Protein AF-A0A4Y4DW24-F1 (afdb_monomer_lite)

Secondary structure (DSSP, 8-state):
-PPP------BHHHHHHHHHHHHHHHHHHHHHHHHHHTT-SS-HHHHHHHHHHHHHHHHHHHHH---B-TTTGGG-

Organism: Glutamicibacter uratoxydans (NCBI:txid43667)

Sequence (76 aa):
MPRKRLNLDLSHSQYQDLDMALEDHRHGLKKLEEESILGFGLEPEYWHGRVAEVEELREIVRENAVEVSDEDSDAR

pLDDT: mean 85.25, std 16.5, range [45.78, 98.5]

Structure (mmCIF, N/CA/C/O backbone):
data_AF-A0A4Y4DW24-F1
#
_entry.id   AF-A0A4Y4DW24-F1
#
loop_
_atom_site.group_PDB
_atom_site.id
_atom_site.type_symbol
_atom_site.label_atom_id
_atom_site.label_alt_id
_atom_site.label_comp_id
_atom_site.label_asym_id
_atom_site.label_entity_id
_atom_site.label_seq_id
_atom_site.pdbx_PDB_ins_code
_atom_site.Cartn_x
_atom_site.Cartn_y
_atom_site.Cartn_z
_atom_site.occupancy
_atom_site.B_iso_or_equiv
_atom_site.auth_seq_id
_atom_site.auth_comp_id
_atom_site.auth_asym_id
_atom_site.auth_atom_id
_atom_site.pdbx_PDB_model_num
ATOM 1 N N . MET A 1 1 ? -11.197 -16.912 -7.415 1.00 48.62 1 MET A N 1
ATOM 2 C CA . MET A 1 1 ? -11.356 -15.646 -8.162 1.00 48.62 1 MET A CA 1
ATOM 3 C C . MET A 1 1 ? -10.439 -15.676 -9.378 1.00 48.62 1 MET A C 1
ATOM 5 O O . MET A 1 1 ? -9.417 -16.354 -9.296 1.00 48.62 1 MET A O 1
ATOM 9 N N . PRO A 1 2 ? -10.797 -15.051 -10.513 1.00 57.94 2 PRO A N 1
ATOM 10 C CA . PRO A 1 2 ? -9.895 -14.958 -11.659 1.00 57.94 2 PRO A CA 1
ATOM 11 C C . PRO A 1 2 ? -8.621 -14.209 -11.248 1.00 57.94 2 PRO A C 1
ATOM 13 O O . PRO A 1 2 ? -8.708 -13.167 -10.602 1.00 57.94 2 PRO A O 1
ATOM 16 N N . ARG A 1 3 ? -7.448 -14.756 -11.588 1.00 64.06 3 ARG A N 1
ATOM 17 C CA . ARG A 1 3 ? -6.162 -14.086 -11.348 1.00 64.06 3 ARG A CA 1
ATOM 18 C C . ARG A 1 3 ? -6.143 -12.769 -12.123 1.00 64.06 3 ARG A C 1
ATOM 20 O O . ARG A 1 3 ? -6.287 -12.787 -13.346 1.00 64.06 3 ARG A O 1
ATOM 27 N N . LYS A 1 4 ? -5.977 -11.646 -11.421 1.00 71.88 4 LYS A N 1
ATOM 28 C CA . LYS A 1 4 ? -5.748 -10.343 -12.050 1.00 71.88 4 LYS A CA 1
ATOM 29 C C . LYS A 1 4 ? -4.349 -10.373 -12.670 1.00 71.88 4 LYS A C 1
ATOM 31 O O . LYS A 1 4 ? -3.398 -10.766 -12.007 1.00 71.88 4 LYS A O 1
ATOM 36 N N . ARG A 1 5 ? -4.237 -10.020 -13.948 1.00 72.00 5 ARG A N 1
ATOM 37 C CA . ARG A 1 5 ? -2.953 -9.861 -14.640 1.00 72.00 5 ARG A CA 1
ATOM 38 C C . ARG A 1 5 ? -2.826 -8.423 -15.104 1.00 72.00 5 ARG A C 1
ATOM 4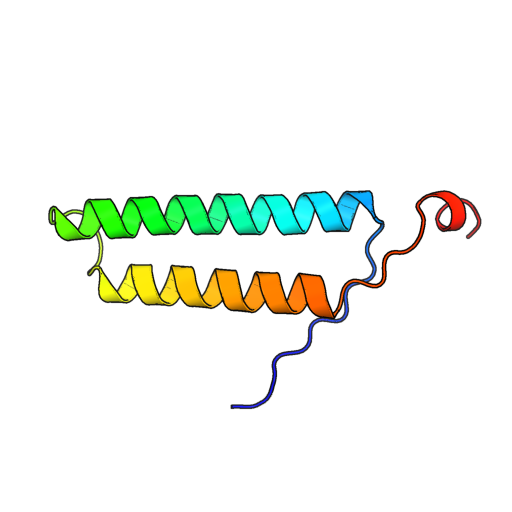0 O O . ARG A 1 5 ? -3.764 -7.894 -15.700 1.00 72.00 5 ARG A O 1
ATOM 47 N N . LEU A 1 6 ? -1.674 -7.828 -14.835 1.00 76.38 6 LEU A N 1
ATOM 48 C CA . LEU A 1 6 ? -1.270 -6.520 -15.329 1.00 76.38 6 LEU A CA 1
ATOM 49 C C . LEU A 1 6 ? -0.072 -6.748 -16.245 1.00 76.38 6 LEU A C 1
ATOM 51 O O . LEU A 1 6 ? 0.924 -7.314 -15.812 1.00 76.38 6 LEU A O 1
ATOM 55 N N . ASN A 1 7 ? -0.189 -6.346 -17.509 1.00 79.06 7 ASN A N 1
ATOM 56 C CA . ASN A 1 7 ? 0.951 -6.313 -18.419 1.00 79.06 7 ASN A CA 1
ATOM 57 C C . ASN A 1 7 ? 1.526 -4.900 -18.347 1.00 79.06 7 ASN A C 1
ATOM 59 O O . ASN A 1 7 ? 0.841 -3.952 -18.736 1.00 79.06 7 ASN A O 1
ATOM 63 N N . LEU A 1 8 ? 2.736 -4.767 -17.814 1.00 77.44 8 LEU A N 1
ATOM 64 C CA . LEU A 1 8 ? 3.431 -3.495 -17.650 1.00 77.44 8 LEU A CA 1
ATOM 65 C C . LEU A 1 8 ? 4.717 -3.545 -18.478 1.00 77.44 8 LEU A C 1
ATOM 67 O O . LEU A 1 8 ? 5.447 -4.529 -18.410 1.00 77.44 8 LEU A O 1
ATOM 71 N N . ASP A 1 9 ? 4.963 -2.502 -19.264 1.00 84.25 9 ASP A N 1
ATOM 72 C CA . ASP A 1 9 ? 6.213 -2.298 -19.999 1.00 84.25 9 ASP A CA 1
ATOM 73 C C . ASP A 1 9 ? 6.938 -1.143 -19.304 1.00 84.25 9 ASP A C 1
ATOM 75 O O . ASP A 1 9 ? 6.525 0.012 -19.429 1.00 84.25 9 ASP A O 1
ATOM 79 N N . LEU A 1 10 ? 7.896 -1.480 -18.440 1.00 82.69 10 LEU A N 1
ATOM 80 C CA . LEU A 1 10 ? 8.578 -0.548 -17.544 1.00 82.69 10 LEU A CA 1
ATOM 81 C C . LEU A 1 10 ? 10.086 -0.735 -17.679 1.00 82.69 10 LEU A C 1
ATOM 83 O O . LEU A 1 10 ? 10.570 -1.867 -17.733 1.00 82.69 10 LEU A O 1
ATOM 87 N N . SER A 1 11 ? 10.821 0.373 -17.657 1.00 87.19 11 SER A N 1
ATOM 88 C CA . SER A 1 11 ? 12.265 0.336 -17.426 1.00 87.19 11 SER A CA 1
ATOM 89 C C . SER A 1 11 ? 12.574 -0.195 -16.020 1.00 87.19 11 SER A C 1
ATOM 91 O O . SER A 1 11 ? 11.700 -0.223 -15.141 1.00 87.19 11 SER A O 1
ATOM 93 N N . HIS A 1 12 ? 13.824 -0.584 -15.764 1.00 85.88 12 HIS A N 1
ATOM 94 C CA . HIS A 1 12 ? 14.212 -1.085 -14.444 1.00 85.88 12 HIS A CA 1
ATOM 95 C C . HIS A 1 12 ? 13.986 -0.029 -13.348 1.00 85.88 12 HIS A C 1
ATOM 97 O O . HIS A 1 12 ? 13.430 -0.328 -12.289 1.00 85.88 12 HIS A O 1
ATOM 103 N N . SER A 1 13 ? 14.342 1.227 -13.628 1.00 89.25 13 SER A N 1
ATOM 104 C CA . SER A 1 13 ? 14.087 2.370 -12.739 1.00 89.25 13 SER A CA 1
ATOM 105 C C . SER A 1 13 ? 12.593 2.608 -12.485 1.00 89.25 13 SER A C 1
ATOM 107 O O . SER A 1 13 ? 12.183 2.753 -11.336 1.00 89.25 13 SER A O 1
ATOM 109 N N . GLN A 1 14 ? 11.754 2.565 -13.525 1.00 91.50 14 GLN A N 1
ATOM 110 C CA . GLN A 1 14 ? 10.301 2.724 -13.381 1.00 91.50 14 GLN A CA 1
ATOM 111 C C . GLN A 1 14 ? 9.665 1.596 -12.562 1.00 91.50 14 GLN A C 1
ATOM 113 O O . GLN A 1 14 ? 8.725 1.835 -11.803 1.00 91.50 14 GLN A O 1
ATOM 118 N N . TYR A 1 15 ? 10.172 0.370 -12.699 1.00 91.50 15 TYR A N 1
ATOM 119 C CA . TYR A 1 15 ? 9.755 -0.748 -11.862 1.00 91.50 15 TYR A CA 1
ATOM 120 C C . TYR A 1 15 ? 10.114 -0.519 -10.388 1.00 91.50 15 TYR A C 1
ATOM 122 O O . TYR A 1 15 ? 9.257 -0.700 -9.521 1.00 91.50 15 TYR A O 1
ATOM 130 N N . GLN A 1 16 ? 11.345 -0.086 -10.096 1.00 92.00 16 GLN A N 1
ATOM 131 C CA . GLN A 1 16 ? 11.771 0.212 -8.726 1.00 92.00 16 GLN A CA 1
ATOM 132 C C . GLN A 1 16 ? 10.932 1.329 -8.094 1.00 92.00 16 GLN A C 1
ATOM 134 O O . GLN A 1 16 ? 10.474 1.180 -6.959 1.00 92.00 16 GLN A O 1
ATOM 139 N N . ASP A 1 17 ? 10.680 2.408 -8.838 1.00 94.69 17 ASP A N 1
ATOM 140 C CA . ASP A 1 17 ? 9.836 3.516 -8.385 1.00 94.69 17 ASP A CA 1
ATOM 141 C C . ASP A 1 17 ? 8.406 3.043 -8.087 1.00 94.69 17 ASP A C 1
ATOM 143 O O . ASP A 1 17 ? 7.817 3.421 -7.071 1.00 94.69 17 ASP A O 1
ATOM 147 N N . LEU A 1 18 ? 7.848 2.171 -8.936 1.00 94.44 18 LEU A N 1
ATOM 148 C CA . LEU A 1 18 ? 6.516 1.607 -8.733 1.00 94.44 18 LEU A CA 1
ATOM 149 C C . LEU A 1 18 ? 6.455 0.684 -7.505 1.00 94.44 18 LEU A C 1
ATOM 151 O O . LEU A 1 18 ? 5.522 0.803 -6.708 1.00 94.44 18 LEU A O 1
ATOM 155 N N . ASP A 1 19 ? 7.427 -0.216 -7.324 1.00 94.12 19 ASP A N 1
ATOM 156 C CA . ASP A 1 19 ? 7.485 -1.098 -6.147 1.00 94.12 19 ASP A CA 1
ATOM 157 C C . ASP A 1 19 ? 7.603 -0.288 -4.847 1.00 94.12 19 ASP A C 1
ATOM 159 O O . ASP A 1 19 ? 6.940 -0.608 -3.855 1.00 94.12 19 ASP A O 1
ATOM 163 N N . MET A 1 20 ? 8.394 0.789 -4.867 1.00 96.00 20 MET A N 1
ATOM 164 C CA . MET A 1 20 ? 8.582 1.685 -3.727 1.00 96.00 20 MET A CA 1
ATOM 165 C C . MET A 1 20 ? 7.318 2.491 -3.418 1.00 96.00 20 MET A C 1
ATOM 167 O O . MET A 1 20 ? 6.885 2.531 -2.268 1.00 96.00 20 MET A O 1
ATOM 171 N N . ALA A 1 21 ? 6.666 3.062 -4.434 1.00 97.56 21 ALA A N 1
ATOM 172 C CA . ALA A 1 21 ? 5.421 3.805 -4.253 1.00 97.56 21 ALA A CA 1
ATOM 173 C C . ALA A 1 21 ? 4.296 2.925 -3.677 1.00 97.56 21 ALA A C 1
ATOM 175 O O . ALA A 1 21 ? 3.517 3.376 -2.832 1.00 97.56 21 ALA A O 1
ATOM 176 N N . LEU A 1 22 ? 4.217 1.657 -4.099 1.00 97.44 22 LEU A N 1
ATOM 177 C CA . LEU A 1 22 ? 3.263 0.691 -3.548 1.00 97.44 22 LEU A CA 1
ATOM 178 C C . LEU A 1 22 ? 3.584 0.329 -2.092 1.00 97.44 22 LEU A C 1
ATOM 180 O O . LEU A 1 22 ? 2.667 0.238 -1.271 1.00 97.44 22 LEU A O 1
ATOM 184 N N . GLU A 1 23 ? 4.862 0.159 -1.747 1.00 97.50 23 GLU A N 1
ATOM 185 C CA . GLU A 1 23 ? 5.288 -0.071 -0.362 1.00 97.50 23 GLU A CA 1
ATOM 186 C C . GLU A 1 23 ? 4.940 1.109 0.547 1.00 97.50 23 GLU A C 1
ATOM 188 O O . GLU A 1 23 ? 4.346 0.906 1.611 1.00 97.50 23 GLU A O 1
ATOM 193 N N . ASP A 1 24 ? 5.246 2.330 0.109 1.00 98.44 24 ASP A N 1
ATOM 194 C CA . ASP A 1 24 ? 4.957 3.558 0.848 1.00 98.44 24 ASP A CA 1
ATOM 195 C C . ASP A 1 24 ? 3.453 3.733 1.064 1.00 98.44 24 ASP A C 1
ATOM 197 O O . ASP A 1 24 ? 3.003 4.023 2.179 1.00 98.44 24 ASP A O 1
ATOM 201 N N . HIS A 1 25 ? 2.650 3.487 0.025 1.00 98.25 25 HIS A N 1
ATOM 202 C CA . HIS A 1 25 ? 1.198 3.548 0.139 1.00 98.25 25 HIS A CA 1
ATOM 203 C C . HIS A 1 25 ? 0.664 2.515 1.139 1.00 98.25 25 HIS A C 1
ATOM 205 O O . HIS A 1 25 ? -0.130 2.853 2.022 1.00 98.25 25 HIS A O 1
ATOM 211 N N . ARG A 1 26 ? 1.151 1.270 1.066 1.00 98.31 26 ARG A N 1
ATOM 212 C CA . ARG A 1 26 ? 0.794 0.213 2.019 1.00 98.31 26 ARG A CA 1
ATOM 213 C C . ARG A 1 26 ? 1.180 0.577 3.447 1.00 98.31 26 ARG A C 1
ATOM 215 O O . ARG A 1 26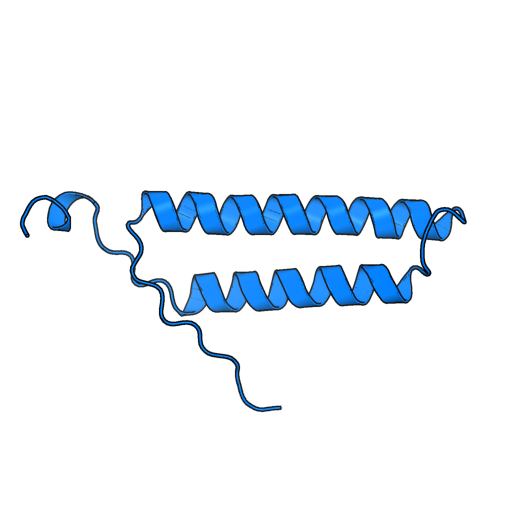 ? 0.408 0.327 4.369 1.00 98.31 26 ARG A O 1
ATOM 222 N N . HIS A 1 27 ? 2.358 1.160 3.644 1.00 98.50 27 HIS A N 1
ATOM 223 C CA . HIS A 1 27 ? 2.799 1.611 4.959 1.00 98.50 27 HIS A CA 1
ATOM 224 C C . HIS A 1 27 ? 1.901 2.732 5.505 1.00 98.50 27 HIS A C 1
ATOM 226 O O . HIS A 1 27 ? 1.555 2.717 6.685 1.00 98.50 27 HIS A O 1
ATOM 232 N N . GLY A 1 28 ? 1.451 3.657 4.651 1.00 98.06 28 GLY A N 1
ATOM 233 C CA . GLY A 1 28 ? 0.441 4.654 5.012 1.00 98.06 28 GLY A CA 1
ATOM 234 C C . GLY A 1 28 ? -0.879 4.027 5.470 1.00 98.06 28 GLY A C 1
ATOM 235 O O . GLY A 1 28 ? -1.428 4.432 6.489 1.00 98.06 28 GLY A O 1
ATOM 236 N N . LEU A 1 29 ? -1.357 2.990 4.777 1.00 98.19 29 LEU A N 1
ATOM 237 C CA . LEU A 1 29 ? -2.576 2.270 5.162 1.00 98.19 29 LEU A CA 1
ATOM 238 C C . LEU A 1 29 ? -2.428 1.523 6.496 1.00 98.19 29 LEU A C 1
ATOM 240 O O . LEU A 1 29 ? -3.361 1.536 7.293 1.00 98.19 29 LEU A O 1
ATOM 244 N N . LYS A 1 30 ? -1.255 0.941 6.780 1.00 98.19 30 LYS A N 1
ATOM 245 C CA . LYS A 1 30 ? -0.968 0.321 8.088 1.00 98.19 30 LYS A CA 1
ATOM 246 C C . LYS A 1 30 ? -1.043 1.333 9.233 1.00 98.19 30 LYS A C 1
ATOM 248 O O . LYS A 1 30 ? -1.576 1.014 10.286 1.00 98.19 30 LYS A O 1
ATOM 253 N N . LYS A 1 31 ? -0.583 2.570 9.019 1.00 98.06 31 LYS A N 1
ATOM 254 C CA . LYS A 1 31 ? -0.741 3.640 10.020 1.00 98.06 31 LYS A CA 1
ATOM 255 C C . LYS A 1 31 ? -2.209 3.968 10.275 1.00 98.06 31 LYS A C 1
ATOM 257 O O . LYS A 1 31 ? -2.599 4.133 11.421 1.00 98.06 31 LYS A O 1
ATOM 262 N N . LEU A 1 32 ? -3.031 4.013 9.226 1.00 97.81 32 LEU A N 1
ATOM 263 C CA . LEU A 1 32 ? -4.473 4.236 9.372 1.00 97.81 32 LEU A CA 1
ATOM 264 C C . LEU A 1 32 ? -5.164 3.070 10.100 1.00 97.81 32 LEU A C 1
ATOM 266 O O . LEU A 1 32 ? -6.065 3.301 10.901 1.00 97.81 32 LEU A O 1
ATOM 270 N N . GLU A 1 33 ? -4.719 1.829 9.879 1.00 97.69 33 GLU A N 1
ATOM 271 C CA . GLU A 1 33 ? -5.160 0.657 10.649 1.00 97.69 33 GLU A CA 1
ATOM 272 C C . GLU A 1 33 ? -4.799 0.809 12.137 1.00 97.69 33 GLU A C 1
ATOM 274 O O . GLU A 1 33 ? -5.663 0.676 13.003 1.00 97.69 33 GLU A O 1
ATOM 279 N N . GLU A 1 34 ? -3.557 1.180 12.451 1.00 97.31 34 GLU A N 1
ATOM 280 C CA . GLU A 1 34 ? -3.107 1.435 13.826 1.00 97.31 34 GLU A CA 1
ATOM 281 C C . GLU A 1 34 ? -3.906 2.567 14.501 1.00 97.31 34 GLU A C 1
ATOM 283 O O . GLU A 1 34 ? -4.330 2.433 15.650 1.00 97.31 34 GLU A O 1
ATOM 288 N N . GLU A 1 35 ? -4.173 3.659 13.782 1.00 97.50 35 GLU A N 1
ATOM 289 C CA . GLU A 1 35 ? -5.001 4.774 14.258 1.00 97.50 35 GLU A CA 1
ATOM 290 C C . GLU A 1 35 ? -6.467 4.363 14.467 1.00 97.50 35 GLU A C 1
ATOM 292 O O . GLU A 1 35 ? -7.110 4.806 15.424 1.00 97.50 35 GLU A O 1
ATOM 297 N N . SER A 1 36 ? -6.998 3.471 13.628 1.00 97.12 36 SER A N 1
ATOM 298 C CA . SER A 1 36 ? -8.379 2.991 13.753 1.00 97.12 36 SER A CA 1
ATOM 299 C C . SER A 1 36 ? -8.634 2.146 14.992 1.00 97.12 36 SER A C 1
ATOM 301 O O . SER A 1 36 ? -9.710 2.239 15.586 1.00 97.12 36 SER A O 1
ATOM 303 N N . ILE A 1 37 ? -7.627 1.408 15.465 1.00 95.25 37 ILE A N 1
ATOM 304 C CA . ILE A 1 37 ? -7.689 0.677 16.739 1.00 95.25 37 ILE A CA 1
ATOM 305 C C . ILE A 1 37 ? -7.880 1.650 17.915 1.00 95.25 37 ILE A C 1
ATOM 307 O O . ILE A 1 37 ? -8.479 1.296 18.931 1.00 95.25 37 ILE A O 1
ATOM 311 N N . LEU A 1 38 ? -7.423 2.897 17.769 1.00 95.81 38 LEU A N 1
ATOM 312 C CA . LEU A 1 38 ? -7.601 3.970 18.750 1.00 95.81 38 LEU A CA 1
ATOM 313 C C . LEU A 1 38 ? -8.929 4.734 18.580 1.00 95.81 38 LEU A C 1
ATOM 315 O O . LEU A 1 38 ? -9.182 5.686 19.318 1.00 95.81 38 LEU A O 1
ATOM 319 N N . GLY A 1 39 ? -9.787 4.319 17.644 1.00 94.12 39 GLY A N 1
ATOM 320 C CA . GLY A 1 39 ? -11.106 4.906 17.401 1.00 94.12 39 GLY A CA 1
ATOM 321 C C . GLY A 1 39 ? -11.129 6.056 16.389 1.00 94.12 39 GLY A C 1
ATOM 322 O O . GLY A 1 39 ? -12.114 6.795 16.347 1.00 94.12 39 GLY A O 1
ATOM 323 N N . PHE A 1 40 ? -10.078 6.232 15.580 1.00 93.56 40 PHE A N 1
ATOM 324 C CA . PHE A 1 40 ? -10.035 7.252 14.527 1.00 93.56 40 PHE A CA 1
ATOM 325 C C . PHE A 1 40 ? -10.353 6.672 13.139 1.00 93.56 40 PHE A C 1
ATOM 327 O O . PHE A 1 40 ? -9.788 5.670 12.722 1.00 93.56 40 PHE A O 1
ATOM 334 N N . GLY A 1 41 ? -11.205 7.346 12.363 1.00 93.31 41 GLY A N 1
ATOM 335 C CA . GLY A 1 41 ? -11.471 6.960 10.972 1.00 93.31 41 GLY A CA 1
ATOM 336 C C . GLY A 1 41 ? -12.405 5.751 10.816 1.00 93.31 41 GLY A C 1
ATOM 337 O O . GLY A 1 41 ? -13.380 5.618 11.551 1.00 93.31 41 GLY A O 1
ATOM 338 N N . LEU A 1 42 ? -12.158 4.937 9.782 1.00 96.38 42 LEU A N 1
ATOM 339 C CA . LEU A 1 42 ? -12.924 3.717 9.472 1.00 96.38 42 LEU A CA 1
ATOM 340 C C . LEU A 1 42 ? -12.450 2.526 10.315 1.00 96.38 42 LEU A C 1
ATOM 342 O O . LEU A 1 42 ? -11.367 2.586 10.882 1.00 96.38 42 LEU A O 1
ATOM 346 N N . GLU A 1 43 ? -13.241 1.452 10.361 1.00 96.56 43 GLU A N 1
ATOM 347 C CA . GLU A 1 43 ? -12.941 0.243 11.146 1.00 96.56 43 GLU A CA 1
ATOM 348 C C . GLU A 1 43 ? -11.601 -0.418 10.747 1.00 96.56 43 GLU A C 1
ATOM 350 O O . GLU A 1 43 ? -11.249 -0.402 9.559 1.00 96.56 43 GLU A O 1
ATOM 355 N N . PRO A 1 44 ? -10.867 -1.041 11.694 1.00 96.25 44 PRO A N 1
ATOM 356 C CA . PRO A 1 44 ? -9.593 -1.712 11.414 1.00 96.25 44 PRO A CA 1
ATOM 357 C C . PRO A 1 44 ? -9.667 -2.719 10.266 1.00 96.25 44 PRO A C 1
ATOM 359 O O . PRO A 1 44 ? -8.777 -2.766 9.421 1.00 96.25 44 PRO A O 1
ATOM 362 N N . GLU A 1 45 ? -10.764 -3.470 10.167 1.00 97.00 45 GLU A N 1
ATOM 363 C CA . GLU A 1 45 ? -10.989 -4.480 9.134 1.00 97.00 45 GLU A CA 1
ATOM 364 C C . GLU A 1 45 ? -11.010 -3.877 7.723 1.00 97.00 45 GLU A C 1
ATOM 366 O O . GLU A 1 45 ? -10.566 -4.512 6.761 1.00 97.00 45 GLU A O 1
ATOM 371 N N . TYR A 1 46 ? -11.491 -2.637 7.584 1.00 97.06 46 TYR A N 1
ATOM 372 C CA . TYR A 1 46 ? -11.458 -1.927 6.310 1.00 97.06 46 TYR A CA 1
ATOM 373 C C . TYR A 1 46 ? -10.016 -1.635 5.886 1.00 97.06 46 TYR A C 1
ATOM 375 O O . TYR A 1 46 ? -9.639 -1.921 4.745 1.00 97.06 46 TYR A O 1
ATOM 383 N N . TRP A 1 47 ? -9.205 -1.086 6.794 1.00 97.88 47 TRP A N 1
ATOM 384 C CA . TRP A 1 47 ? -7.807 -0.754 6.512 1.00 97.88 47 TRP A CA 1
ATOM 385 C C . TRP A 1 47 ? -6.968 -2.002 6.281 1.00 97.88 47 TRP A C 1
ATOM 387 O O . TRP A 1 47 ? -6.217 -2.048 5.309 1.00 97.88 47 TRP A O 1
ATOM 397 N N . HIS A 1 48 ? -7.189 -3.044 7.080 1.00 97.69 48 HIS A N 1
ATOM 398 C CA . HIS A 1 48 ? -6.576 -4.353 6.903 1.00 97.69 48 HIS A CA 1
ATOM 399 C C . HIS A 1 48 ? -6.808 -4.906 5.490 1.00 97.69 48 HIS A C 1
ATOM 401 O O . HIS A 1 48 ? -5.872 -5.319 4.802 1.00 97.69 48 HIS A O 1
ATOM 407 N N . GLY A 1 49 ? -8.057 -4.848 5.011 1.00 97.56 49 GLY A N 1
ATOM 408 C CA . GLY A 1 49 ? -8.404 -5.256 3.650 1.00 97.56 49 GLY A CA 1
ATOM 409 C C . GLY A 1 49 ? -7.672 -4.442 2.579 1.00 97.56 49 GLY A C 1
ATOM 410 O O . GLY A 1 49 ? -7.198 -5.006 1.594 1.00 97.56 49 GLY A O 1
ATOM 411 N N . ARG A 1 50 ? -7.514 -3.128 2.780 1.00 97.94 50 ARG A N 1
ATOM 412 C CA . ARG A 1 50 ? -6.753 -2.267 1.858 1.00 97.94 50 ARG A CA 1
ATOM 413 C C . ARG A 1 50 ? -5.256 -2.577 1.870 1.00 97.94 50 ARG A C 1
ATOM 415 O O . ARG A 1 50 ? -4.649 -2.619 0.805 1.00 97.94 50 ARG A O 1
ATOM 422 N N . VAL A 1 51 ? -4.664 -2.835 3.037 1.00 98.25 51 VAL A N 1
ATOM 423 C CA . VAL A 1 51 ? -3.257 -3.257 3.162 1.00 98.25 51 VAL A CA 1
ATOM 424 C C . VAL A 1 51 ? -3.016 -4.550 2.381 1.00 98.25 51 VAL A C 1
ATOM 426 O O . VAL A 1 51 ? -2.048 -4.631 1.623 1.00 98.25 51 VAL A O 1
ATOM 429 N N . ALA A 1 52 ? -3.909 -5.534 2.527 1.00 97.62 52 ALA A N 1
ATOM 430 C CA . ALA A 1 52 ? -3.819 -6.809 1.822 1.00 97.62 52 ALA A CA 1
ATOM 431 C C . ALA A 1 52 ? -3.935 -6.648 0.296 1.00 97.62 52 ALA A C 1
ATOM 433 O O . ALA A 1 52 ? -3.172 -7.263 -0.444 1.00 97.62 52 ALA A O 1
ATOM 434 N N . GLU A 1 53 ? -4.835 -5.788 -0.185 1.00 96.50 53 GLU A N 1
ATOM 435 C CA . GLU A 1 53 ? -4.979 -5.521 -1.622 1.00 96.50 53 GLU A CA 1
ATOM 436 C C . GLU A 1 53 ? -3.751 -4.847 -2.239 1.00 96.50 53 GLU A C 1
ATOM 438 O O . GLU A 1 53 ? -3.385 -5.163 -3.371 1.00 96.50 53 GLU A O 1
ATOM 443 N N . VAL A 1 54 ? -3.103 -3.925 -1.519 1.00 97.25 54 VAL A N 1
ATOM 444 C CA . VAL A 1 54 ? -1.876 -3.282 -2.015 1.00 97.25 54 VAL A CA 1
ATOM 445 C C . VAL A 1 54 ? -0.703 -4.263 -2.015 1.00 97.25 54 VAL A C 1
ATOM 447 O O . VAL A 1 54 ? 0.093 -4.239 -2.950 1.00 97.25 54 VAL A O 1
ATOM 450 N N . GLU A 1 55 ? -0.606 -5.158 -1.025 1.00 96.94 55 GLU A N 1
ATOM 451 C CA . GLU A 1 55 ? 0.385 -6.245 -1.051 1.00 96.94 55 GLU A CA 1
ATOM 452 C C . GLU A 1 55 ? 0.144 -7.188 -2.242 1.00 96.94 55 GLU A C 1
ATOM 454 O O . GLU A 1 55 ? 1.085 -7.472 -2.977 1.00 96.94 55 GLU A O 1
ATOM 459 N N . GLU A 1 56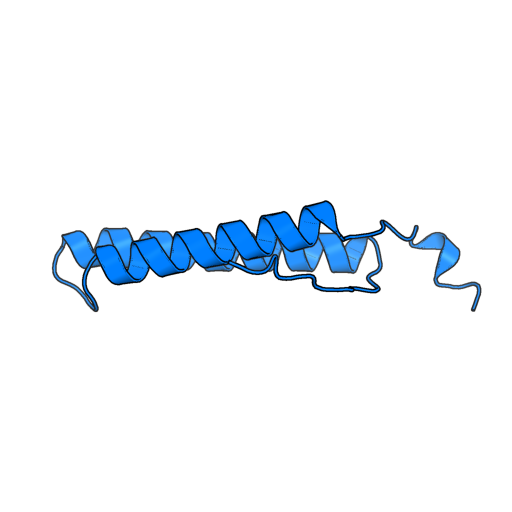 ? -1.107 -7.594 -2.504 1.00 94.50 56 GLU A N 1
ATOM 460 C CA . GLU A 1 56 ? -1.449 -8.422 -3.674 1.00 94.50 56 GLU A CA 1
ATOM 461 C C . GLU A 1 56 ? -1.051 -7.724 -4.985 1.00 94.50 56 GLU A C 1
ATOM 463 O O . GLU A 1 56 ? -0.460 -8.340 -5.872 1.00 94.50 56 GLU A O 1
ATOM 468 N N . LEU A 1 57 ? -1.333 -6.423 -5.112 1.00 93.50 57 LEU A N 1
ATOM 469 C CA . LEU A 1 57 ? -0.937 -5.644 -6.285 1.00 93.50 57 LEU A CA 1
ATOM 470 C C . LEU A 1 57 ? 0.586 -5.583 -6.443 1.00 93.50 57 LEU A C 1
ATOM 472 O O . LEU A 1 57 ? 1.093 -5.729 -7.554 1.00 93.50 57 LEU A O 1
ATOM 476 N N . ARG A 1 58 ? 1.315 -5.375 -5.347 1.00 93.69 58 ARG A N 1
ATOM 477 C CA . ARG A 1 58 ? 2.776 -5.315 -5.357 1.00 93.69 58 ARG A CA 1
ATOM 478 C C . ARG A 1 58 ? 3.396 -6.655 -5.744 1.00 93.69 58 ARG A C 1
ATOM 480 O O . ARG A 1 58 ? 4.354 -6.679 -6.511 1.00 93.69 58 ARG A O 1
ATOM 487 N N . GLU A 1 59 ? 2.824 -7.766 -5.288 1.00 91.62 59 GLU A N 1
ATOM 488 C 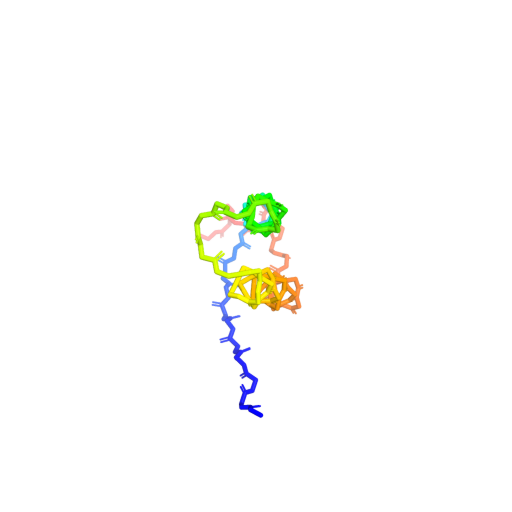CA . GLU A 1 59 ? 3.242 -9.102 -5.717 1.00 91.62 59 GLU A CA 1
ATOM 489 C C . GLU A 1 59 ? 2.974 -9.327 -7.210 1.00 91.62 59 GLU A C 1
ATOM 491 O O . GLU A 1 59 ? 3.870 -9.768 -7.925 1.00 91.62 59 GLU A O 1
ATOM 496 N N . ILE A 1 60 ? 1.817 -8.899 -7.731 1.00 90.00 60 ILE A N 1
ATOM 497 C CA . ILE A 1 60 ? 1.543 -8.936 -9.178 1.00 90.00 60 ILE A CA 1
ATOM 498 C C . ILE A 1 60 ? 2.581 -8.118 -9.958 1.00 90.00 60 ILE A C 1
ATOM 500 O O . ILE A 1 60 ? 3.058 -8.580 -10.995 1.00 90.00 60 ILE A O 1
ATOM 504 N N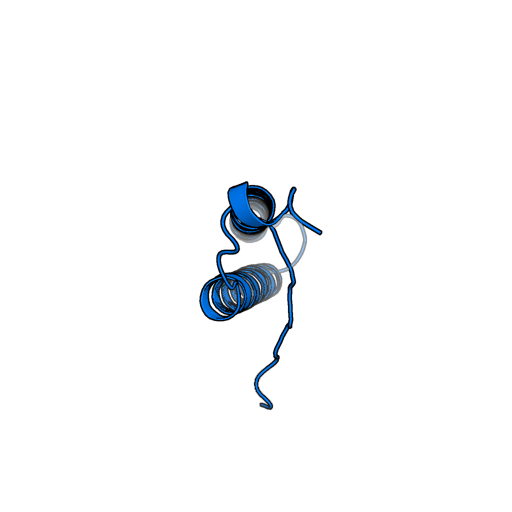 . VAL A 1 61 ? 2.948 -6.924 -9.484 1.00 88.38 61 VAL A N 1
ATOM 505 C CA . VAL A 1 61 ? 3.977 -6.090 -10.127 1.00 88.38 61 VAL A CA 1
ATOM 506 C C . VAL A 1 61 ? 5.330 -6.805 -10.138 1.00 88.38 61 VAL A C 1
ATOM 508 O O . VAL A 1 61 ? 5.958 -6.871 -11.188 1.00 88.38 61 VAL A O 1
ATOM 511 N N . ARG A 1 62 ? 5.742 -7.418 -9.024 1.00 87.00 62 ARG A N 1
ATOM 512 C CA . ARG A 1 62 ? 6.997 -8.186 -8.926 1.00 87.00 62 ARG A CA 1
ATOM 513 C C . ARG A 1 62 ? 7.027 -9.423 -9.818 1.00 87.00 62 ARG A C 1
ATOM 515 O O . ARG A 1 62 ? 8.057 -9.729 -10.402 1.00 87.00 62 ARG A O 1
ATOM 522 N N . GLU A 1 63 ? 5.909 -10.137 -9.928 1.00 83.31 63 GLU A N 1
ATOM 523 C CA . GLU A 1 63 ? 5.810 -11.351 -10.746 1.00 83.31 63 GLU A CA 1
ATOM 524 C C . GLU A 1 63 ? 5.741 -11.067 -12.255 1.00 83.31 63 GLU A C 1
ATOM 526 O O . GLU A 1 63 ? 6.087 -11.936 -13.055 1.00 83.31 63 GLU A O 1
ATOM 531 N N . ASN A 1 64 ? 5.248 -9.889 -12.657 1.00 73.69 64 ASN A N 1
ATOM 532 C CA . ASN A 1 64 ? 4.965 -9.563 -14.062 1.00 73.69 64 ASN A CA 1
ATOM 533 C C . ASN A 1 64 ? 5.871 -8.466 -14.635 1.00 73.69 64 ASN A C 1
ATOM 535 O O . ASN A 1 64 ? 5.780 -8.180 -15.830 1.00 73.69 64 ASN A O 1
ATOM 539 N N . ALA A 1 65 ? 6.738 -7.860 -13.825 1.00 65.69 65 ALA A N 1
ATOM 540 C CA . ALA A 1 65 ? 7.761 -6.961 -14.327 1.00 65.69 65 ALA A CA 1
ATOM 541 C C . ALA A 1 65 ? 8.819 -7.761 -15.093 1.00 65.69 65 ALA A C 1
ATOM 543 O O . ALA A 1 65 ? 9.576 -8.550 -14.528 1.00 65.69 65 ALA A O 1
ATOM 544 N N . VAL A 1 66 ? 8.862 -7.555 -16.406 1.00 61.16 66 VAL A N 1
ATOM 545 C CA . VAL A 1 66 ? 10.025 -7.916 -17.211 1.00 61.16 66 VAL A CA 1
ATOM 546 C C . VAL A 1 66 ? 11.039 -6.804 -16.978 1.00 61.16 66 VAL A C 1
ATOM 548 O O . VAL A 1 66 ? 10.798 -5.680 -17.401 1.00 61.16 66 VAL A O 1
ATOM 551 N N . GLU A 1 67 ? 12.139 -7.083 -16.277 1.00 56.41 67 GLU A N 1
ATOM 552 C CA . GLU A 1 67 ? 13.247 -6.128 -16.177 1.00 56.41 67 GLU A CA 1
ATOM 553 C C . GLU A 1 67 ? 13.831 -5.914 -17.577 1.00 56.41 67 GLU A C 1
ATOM 555 O O . GLU A 1 67 ? 14.613 -6.725 -18.076 1.00 56.41 67 GLU A O 1
ATOM 560 N N . VAL A 1 68 ? 13.409 -4.840 -18.242 1.00 52.66 68 VAL A N 1
ATOM 561 C CA . VAL A 1 68 ? 14.060 -4.365 -19.459 1.00 52.66 68 VAL A CA 1
ATOM 562 C C . VAL A 1 68 ? 15.268 -3.563 -18.997 1.00 52.66 68 VAL A C 1
ATOM 564 O O . VAL A 1 68 ? 15.123 -2.624 -18.210 1.00 52.66 68 VAL A O 1
ATOM 567 N N . SER A 1 69 ? 16.466 -3.975 -19.412 1.00 52.12 69 SER A N 1
ATOM 568 C CA . SER A 1 69 ? 17.679 -3.245 -19.056 1.00 52.12 69 SER A CA 1
ATOM 569 C C . SER A 1 69 ? 17.574 -1.816 -19.598 1.00 52.12 69 SER A C 1
ATOM 571 O O . SER A 1 69 ? 17.121 -1.610 -20.726 1.00 52.12 69 SER A O 1
ATOM 573 N N . ASP A 1 70 ? 17.972 -0.818 -18.804 1.00 56.50 70 ASP A N 1
ATOM 574 C CA . ASP A 1 70 ? 17.893 0.591 -19.221 1.00 56.50 70 ASP A CA 1
ATOM 575 C C . ASP A 1 70 ? 18.762 0.864 -20.478 1.00 56.50 70 ASP A C 1
ATOM 577 O O . ASP A 1 70 ? 18.524 1.829 -21.200 1.00 56.50 70 ASP A O 1
ATOM 581 N N . GLU A 1 71 ? 19.709 -0.029 -20.798 1.00 56.22 71 GLU A N 1
ATOM 582 C CA . GLU A 1 71 ? 20.541 0.005 -22.011 1.00 56.22 71 GLU A CA 1
ATOM 583 C C . GLU A 1 71 ? 19.765 -0.343 -23.298 1.00 56.22 71 GLU A C 1
ATOM 585 O O . GLU A 1 71 ? 20.124 0.127 -24.378 1.00 56.22 71 GLU A O 1
ATOM 590 N N . ASP A 1 72 ? 18.674 -1.110 -23.204 1.00 51.91 72 ASP A N 1
ATOM 591 C CA . ASP A 1 72 ? 17.851 -1.507 -24.358 1.00 51.91 72 ASP A CA 1
ATOM 592 C C . ASP A 1 72 ? 16.774 -0.463 -24.720 1.00 51.91 72 ASP A C 1
ATOM 594 O O . ASP A 1 72 ? 16.165 -0.540 -25.793 1.00 51.91 72 ASP A O 1
ATOM 598 N N . SER A 1 73 ? 16.531 0.524 -23.846 1.00 52.53 73 SER A N 1
ATOM 599 C CA . SE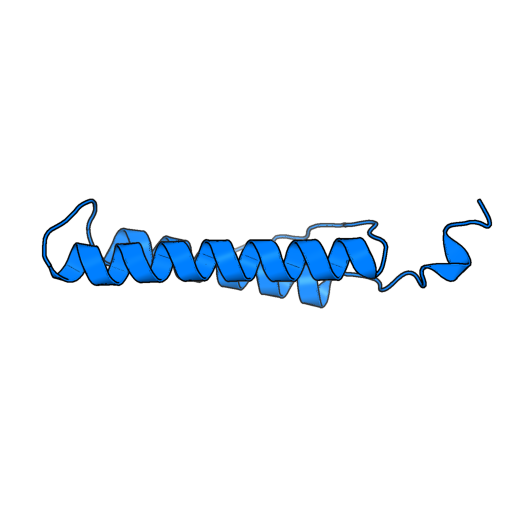R A 1 73 ? 15.506 1.560 -24.044 1.00 52.53 73 SER A CA 1
ATOM 600 C C . SER A 1 73 ? 15.942 2.673 -25.006 1.00 52.53 73 SER A C 1
ATOM 602 O O . SER A 1 73 ? 15.085 3.278 -25.647 1.00 52.53 73 SER A O 1
ATOM 604 N N . ASP A 1 74 ? 17.246 2.930 -25.143 1.00 51.41 74 ASP A N 1
ATOM 605 C CA . ASP A 1 74 ? 17.799 3.967 -26.036 1.00 51.41 74 ASP A CA 1
ATOM 606 C C . ASP A 1 74 ? 17.999 3.485 -27.490 1.00 51.41 74 ASP A C 1
ATOM 608 O O . ASP A 1 74 ? 18.389 4.258 -28.367 1.00 51.41 74 ASP A O 1
ATOM 612 N N . ALA A 1 75 ? 17.732 2.205 -27.774 1.00 51.09 75 ALA A N 1
ATOM 613 C CA . ALA A 1 75 ? 17.958 1.589 -29.083 1.00 51.09 75 ALA A CA 1
ATOM 614 C C . ALA A 1 75 ? 16.698 1.486 -29.976 1.00 51.09 75 ALA A C 1
ATOM 616 O O . ALA A 1 75 ? 16.764 0.849 -31.034 1.00 51.09 75 ALA A O 1
ATOM 617 N N . ARG A 1 76 ? 15.560 2.078 -29.580 1.00 45.78 76 ARG A N 1
ATOM 618 C CA . ARG A 1 76 ? 14.287 2.036 -30.331 1.00 45.78 76 ARG A CA 1
ATOM 619 C C . ARG A 1 76 ? 13.806 3.395 -30.821 1.00 45.78 76 ARG A C 1
ATOM 621 O O . ARG A 1 76 ? 13.788 4.349 -30.020 1.00 45.78 76 ARG A O 1
#

Foldseek 3Di:
DPDDADADDDEQVRLVVVLVVLVVVLVVLVVVLVVVVVVPDDHNVVSVVVSVVSVSVSVNSVVNDDHDYPVVVVVD

Radius of gyration: 16.1 Å; chains: 1; bounding box: 34×23×49 Å